Protein AF-A0A1E1F4I5-F1 (afdb_monomer)

Organism: NCBI:txid120107

pLDDT: mean 70.32, std 20.12, range [31.56, 96.81]

Mean predicted aligned error: 23.23 Å

Foldseek 3Di:
DDPDPQVPDDPQWDWDDDPPPDDIDIDHDDDDDDDDPDDPDDDDPDDDDDDPVVVVVVVVVVVVVVVVVCVVVVPDDPPPPPDPPPDDDPDPPPPDDDDDDPDDDDDPDDPDPPDDDDDDDDDDDDDDDDDDDPDDDDDDPDDPDDDDPDDDDDDDDDD

Solvent-accessible surface area (backbone atoms only — not comparable to full-atom values): 11884 Å² total; per-residue (Å²): 132,86,83,54,77,77,82,74,55,57,87,60,42,52,74,48,72,47,84,84,97,49,71,70,44,79,50,77,59,75,90,77,91,71,84,81,88,66,78,93,72,79,87,80,84,71,77,86,83,81,57,74,68,53,55,58,53,53,51,51,54,49,52,56,49,49,53,51,52,50,54,58,64,67,51,68,73,71,79,76,76,85,68,82,77,75,84,84,73,82,67,91,79,57,95,79,73,82,77,79,76,83,76,84,71,77,79,80,82,73,83,71,93,78,75,80,85,80,86,87,86,87,84,90,81,84,89,76,94,75,80,89,76,77,85,74,85,80,82,71,93,77,76,80,80,80,81,79,84,78,76,83,85,77,92,81,83,87,134

Secondary structure (DSSP, 8-state):
----TTTTPPTTEEEEE-TTTS-EEEEE---------S-S-----SPPPPPTHHHHHHHHHHHHHHHHHHHHHHS--PPPP-PPP-S-PPPTT-TTPPPPP---PPPPPPPPTT---------------------PPPPPTT---------PPPP----

Structure (mmCIF, N/CA/C/O backbone):
data_AF-A0A1E1F4I5-F1
#
_entry.id   AF-A0A1E1F4I5-F1
#
loop_
_atom_site.group_PDB
_atom_site.id
_atom_site.type_symbol
_atom_site.label_atom_id
_atom_site.label_alt_id
_atom_site.label_comp_id
_atom_site.label_asym_id
_atom_site.label_entity_id
_atom_site.label_seq_id
_atom_site.pdbx_PDB_ins_code
_atom_site.Cartn_x
_atom_site.Cartn_y
_atom_site.Cartn_z
_atom_site.occupancy
_atom_site.B_iso_or_equiv
_atom_site.auth_seq_id
_atom_site.auth_comp_id
_atom_site.auth_asym_id
_atom_site.auth_atom_id
_atom_site.pdbx_PDB_model_num
ATOM 1 N N . MET A 1 1 ? 2.975 -14.689 39.153 1.00 50.00 1 MET A N 1
ATOM 2 C CA . MET A 1 1 ? 3.019 -14.499 37.690 1.00 50.00 1 MET A CA 1
ATOM 3 C C . MET A 1 1 ? 2.501 -13.091 37.454 1.00 50.00 1 MET A C 1
ATOM 5 O O . MET A 1 1 ? 1.454 -12.784 37.999 1.00 50.00 1 MET A O 1
ATOM 9 N N . MET A 1 2 ? 3.291 -12.192 36.858 1.00 56.41 2 MET A N 1
ATOM 10 C CA . MET A 1 2 ? 2.854 -10.807 36.623 1.00 56.41 2 MET A CA 1
ATOM 11 C C . MET A 1 2 ? 1.860 -10.819 35.463 1.00 56.41 2 MET A C 1
ATOM 13 O O . MET A 1 2 ? 2.259 -11.055 34.321 1.00 56.41 2 MET A O 1
ATOM 17 N N . ASP A 1 3 ? 0.584 -10.598 35.763 1.00 58.38 3 ASP A N 1
ATOM 18 C CA . ASP A 1 3 ? -0.456 -10.470 34.751 1.00 58.38 3 ASP A CA 1
ATOM 19 C C . ASP A 1 3 ? -0.236 -9.151 34.016 1.00 58.38 3 ASP A C 1
ATOM 21 O O . ASP A 1 3 ? -0.446 -8.056 34.536 1.00 58.38 3 ASP A O 1
ATOM 25 N N . THR A 1 4 ? 0.290 -9.253 32.804 1.00 53.12 4 THR A N 1
ATOM 26 C CA . THR A 1 4 ? 0.507 -8.090 31.957 1.00 53.12 4 THR A CA 1
ATOM 27 C C . THR A 1 4 ? -0.789 -7.826 31.211 1.00 53.12 4 THR A C 1
ATOM 29 O O . THR A 1 4 ? -1.117 -8.516 30.251 1.00 53.12 4 THR A O 1
ATOM 32 N N . GLU A 1 5 ? -1.521 -6.789 31.618 1.00 68.69 5 GLU A N 1
ATOM 33 C CA . GLU A 1 5 ? -2.732 -6.324 30.918 1.00 68.69 5 GLU A CA 1
ATOM 34 C C . GLU A 1 5 ? -2.481 -6.035 29.428 1.00 68.69 5 GLU A C 1
ATOM 36 O O . GLU A 1 5 ? -3.417 -5.992 28.640 1.00 68.69 5 GLU A O 1
ATOM 41 N N . VAL A 1 6 ? -1.213 -5.858 29.040 1.00 72.81 6 VAL A N 1
ATOM 42 C CA . VAL A 1 6 ? -0.768 -5.586 27.671 1.00 72.81 6 VAL A CA 1
ATOM 43 C C . VAL A 1 6 ? -0.669 -6.852 26.808 1.00 72.81 6 VAL A C 1
ATOM 45 O O . VAL A 1 6 ? -0.836 -6.765 25.596 1.00 72.81 6 VAL A O 1
ATOM 48 N N . THR A 1 7 ? -0.412 -8.031 27.383 1.00 78.81 7 THR A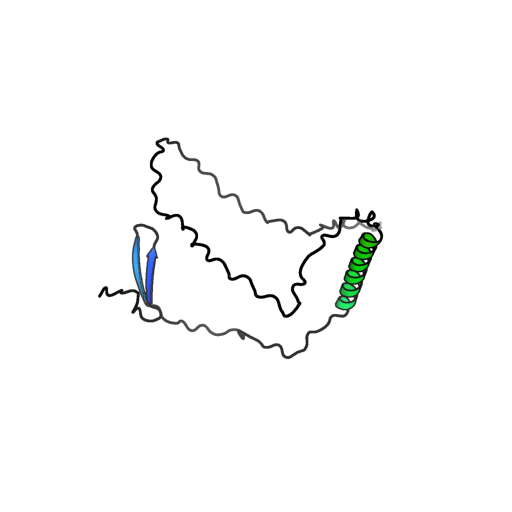 N 1
ATOM 49 C CA . THR A 1 7 ? -0.158 -9.248 26.581 1.00 78.81 7 THR A CA 1
ATOM 50 C C . THR A 1 7 ? -1.427 -9.942 26.101 1.00 78.81 7 THR A C 1
ATOM 52 O O . THR A 1 7 ? -1.381 -10.652 25.103 1.00 78.81 7 THR A O 1
ATOM 55 N N . ASN A 1 8 ? -2.562 -9.690 26.758 1.00 84.50 8 ASN A N 1
ATOM 56 C CA . ASN A 1 8 ? -3.854 -10.307 26.444 1.00 84.50 8 ASN A CA 1
ATOM 57 C C . ASN A 1 8 ? -4.900 -9.281 25.966 1.00 84.50 8 ASN A C 1
ATOM 59 O O . ASN A 1 8 ? -6.099 -9.453 26.199 1.00 84.50 8 ASN A O 1
ATOM 63 N N . LEU A 1 9 ? -4.466 -8.189 25.328 1.00 89.19 9 LEU A N 1
ATOM 64 C CA . LEU A 1 9 ? -5.384 -7.203 24.754 1.00 89.19 9 LEU A CA 1
ATOM 65 C C . LEU A 1 9 ? -6.123 -7.798 23.543 1.00 89.19 9 LEU A C 1
ATOM 67 O O . LEU A 1 9 ? -5.483 -8.365 22.656 1.00 89.19 9 LEU A O 1
ATOM 71 N N . PRO A 1 10 ? -7.458 -7.652 23.462 1.00 91.62 10 PRO A N 1
ATOM 72 C CA . PRO A 1 10 ? -8.191 -8.019 22.259 1.00 91.62 10 PRO A CA 1
ATOM 73 C C . PRO A 1 10 ? -7.789 -7.131 21.072 1.00 91.62 10 PRO A C 1
ATOM 75 O O . PRO A 1 10 ? -7.316 -6.002 21.243 1.00 91.62 10 PRO A O 1
ATOM 78 N N . ASN A 1 11 ? -8.022 -7.630 19.856 1.00 91.50 11 ASN A N 1
ATOM 79 C CA . ASN A 1 11 ? -7.801 -6.867 18.626 1.00 91.50 11 ASN A CA 1
ATOM 80 C C . ASN A 1 11 ? -8.540 -5.521 18.668 1.00 91.50 11 ASN A C 1
ATOM 82 O O . ASN A 1 11 ? -9.625 -5.422 19.238 1.00 91.50 11 ASN A O 1
ATOM 86 N N . PHE A 1 12 ? -7.944 -4.503 18.042 1.00 92.75 12 PHE A N 1
ATOM 87 C CA . PHE A 1 12 ? -8.437 -3.119 18.040 1.00 92.75 12 PHE A CA 1
ATOM 88 C C . PHE A 1 12 ? -8.542 -2.469 19.428 1.00 92.75 12 PHE A C 1
ATOM 90 O O . PHE A 1 12 ? -9.235 -1.471 19.591 1.00 92.75 12 PHE A O 1
ATOM 97 N N . SER A 1 13 ? -7.833 -2.979 20.435 1.00 93.88 13 SER A N 1
ATOM 98 C CA . SER A 1 13 ? -7.740 -2.323 21.738 1.00 93.88 13 SER A CA 1
ATOM 99 C C . SER A 1 13 ? -6.295 -2.036 22.121 1.00 93.88 13 SER A C 1
ATOM 101 O O . SER A 1 13 ? -5.364 -2.703 21.669 1.00 93.88 13 SER A O 1
ATOM 103 N N . GLY A 1 14 ? -6.099 -1.016 22.946 1.00 93.94 14 GLY A N 1
ATOM 104 C CA . GLY A 1 14 ? -4.766 -0.616 23.369 1.00 93.94 14 GLY A CA 1
ATOM 105 C C . GLY A 1 14 ? -4.790 0.511 24.382 1.00 93.94 14 GLY A C 1
ATOM 106 O O . GLY A 1 14 ? -5.847 0.908 24.870 1.00 93.94 14 GLY A O 1
ATOM 107 N N . PHE A 1 15 ? -3.608 1.032 24.692 1.00 94.12 15 PHE A N 1
ATOM 108 C CA . PHE A 1 15 ? -3.430 2.155 25.600 1.00 94.12 15 PHE A CA 1
ATOM 109 C C . PHE A 1 15 ? -2.772 3.323 24.867 1.00 94.12 15 PHE A C 1
ATOM 111 O O . PHE A 1 15 ? -1.743 3.157 24.215 1.00 94.12 15 PHE A O 1
ATOM 118 N N . LEU A 1 16 ? -3.352 4.512 24.993 1.00 94.44 16 LEU A N 1
ATOM 119 C CA . LEU A 1 16 ? -2.844 5.751 24.426 1.00 94.44 16 LEU A CA 1
ATOM 120 C C . LEU A 1 16 ? -2.264 6.616 25.542 1.00 94.44 16 LEU A C 1
ATOM 122 O O . LEU A 1 16 ? -2.958 6.973 26.493 1.00 94.44 16 LEU A O 1
ATOM 126 N N . ARG A 1 17 ? -0.982 6.957 25.422 1.00 93.31 17 ARG A N 1
ATOM 127 C CA . ARG A 1 17 ? -0.288 7.856 26.344 1.00 93.31 17 ARG A CA 1
ATOM 128 C C . ARG A 1 17 ? -0.174 9.234 25.718 1.00 93.31 17 ARG A C 1
ATOM 130 O O . ARG A 1 17 ? 0.441 9.388 24.666 1.00 93.31 17 ARG A O 1
ATOM 137 N N . PHE A 1 18 ? -0.663 10.244 26.420 1.00 93.12 18 PHE A N 1
ATOM 138 C CA . PHE A 1 18 ? -0.415 11.627 26.045 1.00 93.12 18 PHE A CA 1
ATOM 139 C C . PHE A 1 18 ? 0.838 12.123 26.788 1.00 93.12 18 PHE A C 1
ATOM 141 O O . PHE A 1 18 ? 0.847 12.244 28.002 1.00 93.12 18 PHE A O 1
ATOM 148 N N . GLY A 1 19 ? 1.944 12.370 26.085 1.00 92.38 19 GLY A N 1
ATOM 149 C CA . GLY A 1 19 ? 3.141 13.012 26.655 1.00 92.38 19 GLY A CA 1
ATOM 150 C C . GLY A 1 19 ? 3.665 12.472 28.007 1.00 92.38 19 GLY A C 1
ATOM 151 O O . GLY A 1 19 ? 3.549 11.290 28.355 1.00 92.38 19 GLY A O 1
ATOM 152 N N . ARG A 1 20 ? 4.316 13.359 28.772 1.00 92.62 20 ARG A N 1
ATOM 153 C CA . ARG A 1 20 ? 4.730 13.125 30.167 1.00 92.62 20 ARG A CA 1
ATOM 154 C C . ARG A 1 20 ? 3.715 13.803 31.094 1.00 92.62 20 ARG A C 1
ATOM 156 O O . ARG A 1 20 ? 3.342 14.940 30.841 1.00 92.62 20 ARG A O 1
ATOM 163 N N . ASN A 1 21 ? 3.306 13.110 32.157 1.00 91.25 21 ASN A N 1
ATOM 164 C CA . ASN A 1 21 ? 2.359 13.587 33.179 1.00 91.25 21 ASN A CA 1
ATOM 165 C C . ASN A 1 21 ? 0.908 13.825 32.715 1.00 91.25 21 ASN A C 1
ATOM 167 O O . ASN A 1 21 ? 0.177 14.548 33.385 1.00 91.25 21 ASN A O 1
ATOM 171 N N . LEU A 1 22 ? 0.464 13.206 31.619 1.00 95.25 22 LEU A N 1
ATOM 172 C CA . LEU A 1 22 ? -0.963 13.132 31.281 1.00 95.25 22 LEU A CA 1
ATOM 173 C C . LEU A 1 22 ? -1.446 11.682 31.431 1.00 95.25 22 LEU A C 1
ATOM 175 O O . LEU A 1 22 ? -0.626 10.755 31.398 1.00 95.25 22 LEU A O 1
ATOM 179 N N . PRO A 1 23 ? -2.758 11.466 31.621 1.00 94.00 23 PRO A N 1
ATOM 180 C CA . PRO A 1 23 ? -3.302 10.129 31.791 1.00 94.00 23 PRO A CA 1
ATOM 181 C C . PRO A 1 23 ? -3.056 9.239 30.572 1.00 94.00 23 PRO A C 1
ATOM 183 O O . PRO A 1 23 ? -2.940 9.694 29.431 1.00 94.00 23 PRO A O 1
ATOM 186 N N . VAL A 1 24 ? -3.020 7.940 30.845 1.00 93.69 24 VAL A N 1
ATOM 187 C CA . VAL A 1 24 ? -3.039 6.894 29.829 1.00 93.69 24 VAL A CA 1
ATOM 188 C C . VAL A 1 24 ? -4.480 6.415 29.687 1.00 93.69 24 VAL A C 1
ATOM 190 O O . VAL A 1 24 ? -5.109 6.063 30.683 1.00 93.69 24 VAL A O 1
ATOM 193 N N . LEU A 1 25 ? -5.011 6.414 28.466 1.00 94.19 25 LEU A N 1
ATOM 194 C CA . LEU A 1 25 ? -6.376 5.969 28.181 1.00 94.19 25 LEU A CA 1
ATOM 195 C C . LEU A 1 25 ? -6.360 4.598 27.521 1.00 94.19 25 LEU A C 1
ATOM 197 O O . LEU A 1 25 ? -5.626 4.392 26.560 1.00 94.19 25 LEU A O 1
ATOM 201 N N . ARG A 1 26 ? -7.209 3.681 27.983 1.00 93.50 26 ARG A N 1
ATOM 202 C CA . ARG A 1 26 ? -7.498 2.450 27.244 1.00 93.50 26 ARG A CA 1
ATOM 203 C C . ARG A 1 26 ? -8.549 2.745 26.180 1.00 93.50 26 ARG A C 1
ATOM 205 O O . ARG A 1 26 ? -9.601 3.287 26.508 1.00 93.50 26 ARG A O 1
ATOM 212 N N . PHE A 1 27 ? -8.285 2.374 24.934 1.00 94.00 27 PHE A N 1
ATOM 213 C CA . PHE A 1 27 ? -9.251 2.486 23.847 1.00 94.00 27 PHE A CA 1
ATOM 214 C C . PHE A 1 27 ? -9.683 1.106 23.351 1.00 94.00 27 PHE A C 1
ATOM 216 O O . PHE A 1 27 ? -8.956 0.119 23.483 1.00 94.00 27 PHE A O 1
ATOM 223 N N . SER A 1 28 ? -10.883 1.068 22.780 1.00 94.88 28 SER A N 1
ATOM 224 C CA . SER A 1 28 ? -11.424 -0.040 22.003 1.00 94.88 28 SER A CA 1
ATOM 225 C C . SER A 1 28 ? -11.993 0.566 20.730 1.00 94.88 28 SER A C 1
ATOM 227 O O . SER A 1 28 ? -12.836 1.456 20.809 1.00 94.88 28 SER A O 1
ATOM 229 N N . ASP A 1 29 ? -11.508 0.109 19.589 1.00 95.31 29 ASP A N 1
ATOM 230 C CA . ASP A 1 29 ? -11.901 0.575 18.266 1.00 95.31 29 ASP A CA 1
ATOM 231 C C . ASP A 1 29 ? -12.599 -0.551 17.493 1.00 95.31 29 ASP A C 1
ATOM 233 O O . ASP A 1 29 ? -12.596 -1.718 17.896 1.00 95.31 29 ASP A O 1
ATOM 237 N N . THR A 1 30 ? -13.220 -0.194 16.379 1.00 94.12 30 THR A N 1
ATOM 238 C CA . THR A 1 30 ? -13.883 -1.115 15.462 1.00 94.12 30 THR A CA 1
ATOM 239 C C . THR A 1 30 ? -13.399 -0.868 14.046 1.00 94.12 30 THR A C 1
ATOM 241 O O . THR A 1 30 ? -13.100 0.260 13.659 1.00 94.12 30 THR A O 1
ATOM 244 N N . PHE A 1 31 ? -13.356 -1.921 13.236 1.00 93.06 31 PHE A N 1
ATOM 245 C CA . PHE A 1 31 ? -13.003 -1.775 11.833 1.00 93.06 31 PHE A CA 1
ATOM 246 C C . PHE A 1 31 ? -14.068 -0.963 11.083 1.00 93.06 31 PHE A C 1
ATOM 248 O O . PHE A 1 31 ? -15.240 -1.335 11.062 1.00 93.06 31 PHE A O 1
ATOM 255 N N . ASN A 1 32 ? -13.645 0.130 10.449 1.00 91.69 32 ASN A N 1
ATOM 256 C CA . ASN A 1 32 ? -14.504 0.953 9.606 1.00 91.69 32 ASN A CA 1
ATOM 257 C C . ASN A 1 32 ? -14.325 0.552 8.140 1.00 91.69 32 ASN A C 1
ATOM 259 O O . ASN A 1 32 ? -13.279 0.805 7.538 1.00 91.69 32 ASN A O 1
ATOM 263 N N . GLU A 1 33 ? -15.356 -0.053 7.556 1.00 93.69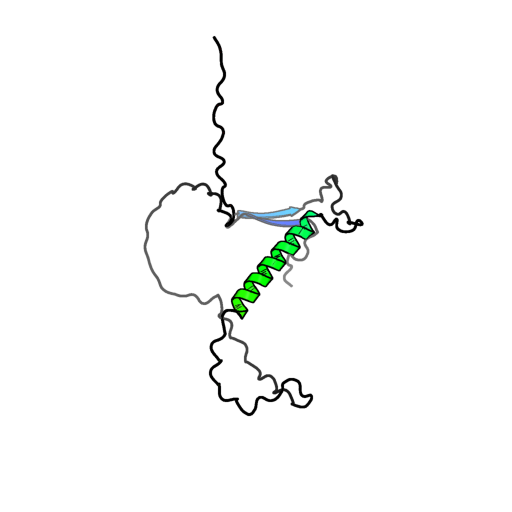 33 GLU A N 1
ATOM 264 C CA . GLU A 1 33 ? -15.366 -0.415 6.141 1.00 93.69 33 GLU A CA 1
ATOM 265 C C . GLU A 1 33 ? -15.491 0.833 5.262 1.00 93.69 33 GLU A C 1
ATOM 267 O O . GLU A 1 33 ? -16.518 1.513 5.236 1.00 93.69 33 GLU A O 1
ATOM 272 N N . ILE A 1 34 ? -14.432 1.129 4.509 1.00 94.38 34 ILE A N 1
ATOM 273 C CA . ILE A 1 34 ? -14.425 2.195 3.507 1.00 94.38 34 ILE A CA 1
ATOM 274 C C . ILE A 1 34 ? -14.516 1.553 2.125 1.00 94.38 34 ILE A C 1
ATOM 276 O O . ILE A 1 34 ? -13.824 0.578 1.826 1.00 94.38 34 ILE A O 1
ATOM 280 N N . ARG A 1 35 ? -15.361 2.116 1.255 1.00 94.94 35 ARG A N 1
ATOM 281 C CA . ARG A 1 35 ? -15.549 1.611 -0.108 1.00 94.94 35 ARG A CA 1
ATOM 282 C C . ARG A 1 35 ? -14.236 1.649 -0.893 1.00 94.94 35 ARG A C 1
ATOM 284 O O . ARG A 1 35 ? -13.632 2.707 -1.058 1.00 94.94 35 ARG A O 1
ATOM 291 N N . THR A 1 36 ? -13.856 0.512 -1.471 1.00 94.31 36 THR A N 1
ATOM 292 C CA . THR A 1 36 ? -12.748 0.426 -2.427 1.00 94.31 36 THR A CA 1
ATOM 293 C C . THR A 1 36 ? -13.092 1.206 -3.700 1.00 94.31 36 THR A C 1
ATOM 295 O O . THR A 1 36 ? -14.029 0.854 -4.417 1.00 94.31 36 THR A O 1
ATOM 298 N N . LEU A 1 37 ? -12.357 2.289 -3.972 1.00 95.88 37 LEU A N 1
ATOM 299 C CA . LEU A 1 37 ? -12.593 3.159 -5.135 1.00 95.88 37 LEU A CA 1
ATOM 300 C C . LEU A 1 37 ? -11.918 2.645 -6.414 1.00 95.88 37 LEU A C 1
ATOM 302 O O . LEU A 1 37 ? -12.417 2.869 -7.513 1.00 95.88 37 LEU A O 1
ATOM 306 N N . CYS A 1 38 ? -10.788 1.957 -6.277 1.00 94.56 38 CYS A N 1
ATOM 307 C CA . CYS A 1 38 ? -10.020 1.379 -7.373 1.00 94.56 38 CYS A CA 1
ATOM 308 C C . CYS A 1 38 ? -9.299 0.111 -6.899 1.00 94.56 38 CYS A C 1
ATOM 310 O O . CYS A 1 38 ? -9.159 -0.122 -5.697 1.00 94.56 38 CYS A O 1
ATOM 312 N N . ALA A 1 39 ? -8.845 -0.722 -7.837 1.00 94.19 39 ALA A N 1
ATOM 313 C CA . ALA A 1 39 ? -8.068 -1.907 -7.497 1.00 94.19 39 ALA A CA 1
ATOM 314 C C . ALA A 1 39 ? -6.759 -1.505 -6.796 1.00 94.19 39 ALA A C 1
ATOM 316 O O . ALA A 1 39 ? -5.995 -0.698 -7.323 1.00 94.19 39 ALA A O 1
ATOM 317 N N . ALA A 1 40 ? -6.493 -2.096 -5.628 1.00 94.56 40 ALA A N 1
ATOM 318 C CA . ALA A 1 40 ? -5.247 -1.873 -4.889 1.00 94.56 40 ALA A CA 1
ATOM 319 C C . ALA A 1 40 ? -4.017 -2.382 -5.659 1.00 94.56 40 ALA A C 1
ATOM 321 O O . ALA A 1 40 ? -2.913 -1.866 -5.500 1.00 94.56 40 ALA A O 1
ATOM 322 N N . PHE A 1 41 ? -4.219 -3.389 -6.507 1.00 95.75 41 PHE A N 1
ATOM 323 C CA . PHE A 1 41 ? -3.190 -3.978 -7.341 1.00 95.75 41 PHE A CA 1
ATOM 324 C C . PHE A 1 41 ? -3.779 -4.371 -8.695 1.00 95.75 41 PHE A C 1
ATOM 326 O O . PHE A 1 41 ? -4.875 -4.928 -8.766 1.00 95.75 41 PHE A O 1
ATOM 333 N N . ILE A 1 42 ? -3.039 -4.079 -9.764 1.00 96.19 42 ILE A N 1
ATOM 334 C CA . ILE A 1 42 ? -3.355 -4.502 -11.128 1.00 96.19 42 ILE A CA 1
ATOM 335 C C . ILE A 1 42 ? -2.103 -5.172 -11.683 1.00 96.19 42 ILE A C 1
ATOM 337 O O . ILE A 1 42 ? -1.073 -4.518 -11.872 1.00 96.19 42 ILE A O 1
ATOM 341 N N . GLU A 1 43 ? -2.191 -6.476 -11.933 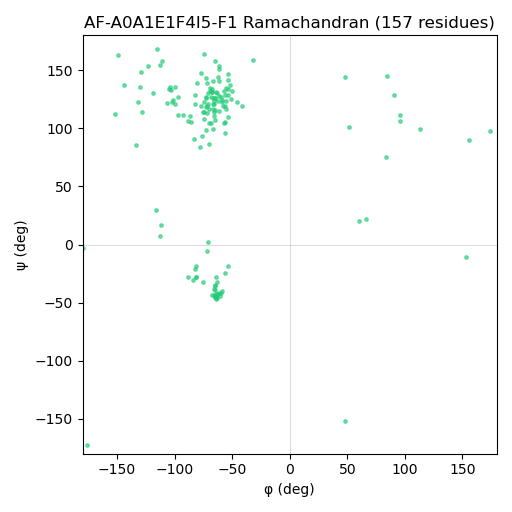1.00 95.62 43 GLU A N 1
ATOM 342 C CA . GLU A 1 43 ? -1.110 -7.218 -12.572 1.00 95.62 43 GLU A CA 1
ATOM 343 C C . GLU A 1 43 ? -0.945 -6.757 -14.023 1.00 95.62 43 GLU A C 1
ATOM 345 O O . GLU A 1 43 ? -1.909 -6.655 -14.784 1.00 95.62 43 GLU A O 1
ATOM 350 N N . ARG A 1 44 ? 0.296 -6.465 -14.417 1.00 95.62 44 ARG A N 1
ATOM 351 C CA . ARG A 1 44 ? 0.615 -6.099 -15.797 1.00 95.62 44 ARG A CA 1
ATOM 352 C C . ARG A 1 44 ? 0.866 -7.363 -16.606 1.00 95.62 44 ARG A C 1
ATOM 354 O O . ARG A 1 44 ? 1.896 -8.003 -16.428 1.00 95.62 44 ARG A O 1
ATOM 361 N N . THR A 1 45 ? -0.043 -7.671 -17.522 1.00 95.56 45 THR A N 1
ATOM 362 C CA . THR A 1 45 ? 0.089 -8.792 -18.465 1.00 95.56 45 THR A CA 1
ATOM 363 C C . THR A 1 45 ? 0.824 -8.398 -19.745 1.00 95.56 45 THR A C 1
ATOM 365 O O . THR A 1 45 ? 1.480 -9.231 -20.369 1.00 95.56 45 THR A O 1
ATOM 368 N N . ASP A 1 46 ? 0.750 -7.123 -20.131 1.00 94.75 46 ASP A N 1
ATOM 369 C CA . ASP A 1 46 ? 1.391 -6.641 -21.347 1.00 94.75 46 ASP A CA 1
ATOM 370 C C . ASP A 1 46 ? 2.918 -6.587 -21.212 1.00 94.75 46 ASP A C 1
ATOM 372 O O . ASP A 1 46 ? 3.449 -6.104 -20.198 1.00 94.75 46 ASP A O 1
ATOM 376 N N . PRO A 1 47 ? 3.656 -6.982 -22.266 1.00 93.06 47 PRO A N 1
ATOM 377 C CA . PRO A 1 47 ? 5.098 -6.841 -22.276 1.00 93.06 47 PRO A CA 1
ATOM 378 C C . PRO A 1 47 ? 5.502 -5.359 -22.158 1.00 93.06 47 PRO A C 1
ATOM 380 O O . PRO A 1 47 ? 4.796 -4.462 -22.634 1.00 93.06 47 PRO A O 1
ATOM 383 N N . PRO A 1 48 ? 6.676 -5.057 -21.574 1.00 90.88 48 PRO A N 1
ATOM 384 C CA . PRO A 1 48 ? 7.167 -3.689 -21.491 1.00 90.88 48 PRO A CA 1
ATOM 385 C C . PRO A 1 48 ? 7.259 -3.026 -22.873 1.00 90.88 48 PRO A C 1
ATOM 387 O O . PRO A 1 48 ? 8.036 -3.447 -23.733 1.00 90.88 48 PRO A O 1
ATOM 390 N N . LYS A 1 49 ? 6.511 -1.935 -23.076 1.00 90.81 49 LYS A N 1
ATOM 391 C CA . LYS A 1 49 ? 6.563 -1.156 -24.317 1.00 90.81 49 LYS A CA 1
ATOM 392 C C . LYS A 1 49 ? 7.928 -0.479 -24.460 1.00 90.81 49 LYS A C 1
ATOM 394 O O . LYS A 1 49 ? 8.301 0.374 -23.655 1.00 90.81 49 LYS A O 1
ATOM 399 N N . ARG A 1 50 ? 8.679 -0.842 -25.501 1.00 88.94 50 ARG A N 1
ATOM 400 C CA . ARG A 1 50 ? 9.938 -0.175 -25.861 1.00 88.94 50 ARG A CA 1
ATOM 401 C C . ARG A 1 50 ? 9.626 1.077 -26.676 1.00 88.94 50 ARG A C 1
ATOM 403 O O . ARG A 1 50 ? 9.019 0.986 -27.739 1.00 88.94 50 ARG A O 1
ATOM 410 N N . LEU A 1 51 ? 10.046 2.239 -26.185 1.00 91.81 51 LEU A N 1
ATOM 411 C CA . LEU A 1 51 ? 9.944 3.487 -26.940 1.00 91.81 51 LEU A CA 1
ATOM 412 C C . LEU A 1 51 ? 11.109 3.581 -27.941 1.00 91.81 51 LEU A C 1
ATOM 414 O O . LEU A 1 51 ? 12.236 3.249 -27.564 1.00 91.81 51 LEU A O 1
ATOM 418 N N . PRO A 1 52 ? 10.881 4.043 -29.187 1.00 89.06 52 PRO A N 1
ATOM 419 C CA . PRO A 1 52 ? 11.935 4.147 -30.200 1.00 89.06 52 PRO A CA 1
ATOM 420 C C . PRO A 1 52 ? 13.081 5.060 -29.748 1.00 89.06 52 PRO A C 1
ATOM 422 O O . PRO A 1 52 ? 14.238 4.667 -29.869 1.00 89.06 52 PRO A O 1
ATOM 425 N N . ALA A 1 53 ? 12.759 6.175 -29.081 1.00 92.12 53 ALA A N 1
ATOM 426 C CA . ALA A 1 53 ? 13.734 7.087 -28.476 1.00 92.12 53 ALA A CA 1
ATOM 427 C C . ALA A 1 53 ? 14.679 6.402 -27.467 1.00 92.12 53 ALA A C 1
ATOM 429 O O . ALA A 1 53 ? 15.795 6.857 -27.238 1.00 92.12 53 ALA A O 1
ATOM 430 N N . GLY A 1 54 ? 14.264 5.276 -26.874 1.00 90.06 54 GLY A N 1
ATOM 431 C CA . GLY A 1 54 ? 15.114 4.504 -25.972 1.00 90.06 54 GLY A CA 1
ATOM 432 C C . GLY A 1 54 ? 16.350 3.936 -26.669 1.00 90.06 54 GLY A C 1
ATOM 433 O O . GLY A 1 54 ? 17.403 3.845 -26.044 1.00 90.06 54 GLY A O 1
ATOM 434 N N . LYS A 1 55 ? 16.260 3.597 -27.963 1.00 89.69 55 LYS A N 1
ATOM 435 C CA . LYS A 1 55 ? 17.420 3.120 -28.727 1.00 89.69 55 LYS A CA 1
ATOM 436 C C . LYS A 1 55 ? 18.474 4.216 -28.846 1.00 89.69 55 LYS A C 1
ATOM 438 O O . LYS A 1 55 ? 19.634 3.943 -28.562 1.00 89.69 55 LYS A O 1
ATOM 443 N N . ASP A 1 56 ? 18.052 5.435 -29.169 1.00 93.56 56 ASP A N 1
ATOM 444 C CA . ASP A 1 56 ? 18.942 6.586 -29.355 1.00 93.56 56 ASP A CA 1
ATOM 445 C C . ASP A 1 56 ? 19.626 6.997 -28.046 1.00 93.56 56 ASP A C 1
ATOM 447 O O . ASP A 1 56 ? 20.816 7.305 -28.008 1.00 93.56 56 ASP A O 1
ATOM 451 N N . ILE A 1 57 ? 18.893 6.929 -26.933 1.00 93.38 57 ILE A N 1
ATOM 452 C CA . ILE A 1 57 ? 19.461 7.176 -25.604 1.00 93.38 57 ILE A CA 1
ATOM 453 C C . ILE A 1 57 ? 20.519 6.114 -25.277 1.00 93.38 57 ILE A C 1
ATOM 455 O O . ILE A 1 57 ? 21.622 6.445 -24.842 1.00 93.38 57 ILE A O 1
ATOM 459 N N . ILE A 1 58 ? 20.215 4.834 -25.512 1.00 93.62 58 ILE A N 1
ATOM 460 C CA . ILE A 1 58 ? 21.141 3.732 -25.221 1.00 93.62 58 ILE A CA 1
ATOM 461 C C . ILE A 1 58 ? 22.402 3.826 -26.088 1.00 93.62 58 ILE A C 1
ATOM 463 O O . ILE A 1 58 ? 23.503 3.612 -25.577 1.00 93.62 58 ILE A O 1
ATOM 467 N N . THR A 1 59 ? 22.270 4.135 -27.381 1.00 95.06 59 THR A N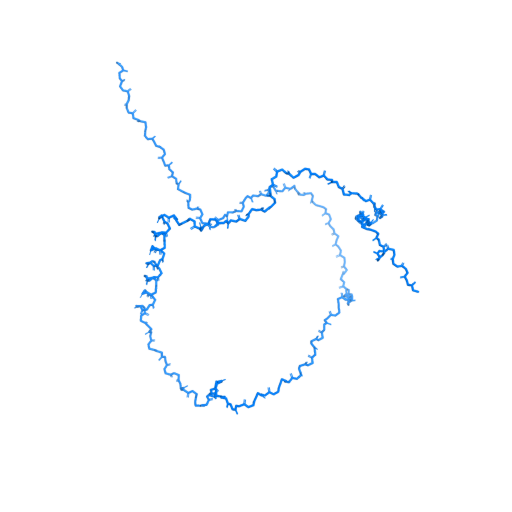 1
ATOM 468 C CA . THR A 1 59 ? 23.423 4.272 -28.282 1.00 95.06 59 THR A CA 1
ATOM 469 C C . THR A 1 59 ? 24.309 5.434 -27.859 1.00 95.06 59 THR A C 1
ATOM 471 O O . THR A 1 59 ? 25.520 5.250 -27.744 1.00 95.06 59 THR A O 1
ATOM 474 N N . HIS A 1 60 ? 23.723 6.588 -27.535 1.00 95.19 60 HIS A N 1
ATOM 475 C CA . HIS A 1 60 ? 24.482 7.752 -27.092 1.00 95.19 60 HIS A CA 1
ATOM 476 C C . HIS A 1 60 ? 25.221 7.480 -25.773 1.00 95.19 60 HIS A C 1
ATOM 478 O O . HIS A 1 60 ? 26.423 7.729 -25.671 1.00 95.19 60 HIS A O 1
ATOM 484 N N . VAL A 1 61 ? 24.554 6.882 -24.781 1.00 96.56 61 VAL A N 1
ATOM 485 C CA . VAL A 1 61 ? 25.188 6.536 -23.497 1.00 96.56 61 VAL A CA 1
ATOM 486 C C . VAL A 1 61 ? 26.344 5.552 -23.692 1.00 96.56 61 VAL A C 1
ATOM 488 O O . VAL A 1 61 ? 27.405 5.726 -23.088 1.00 96.56 61 VAL A O 1
ATOM 491 N N . ARG A 1 62 ? 26.181 4.543 -24.559 1.00 96.81 62 ARG A N 1
ATOM 492 C CA . ARG A 1 62 ? 27.260 3.595 -24.876 1.00 96.81 62 ARG A CA 1
ATOM 493 C C . ARG A 1 62 ? 28.432 4.270 -25.578 1.00 96.81 62 ARG A C 1
ATOM 495 O O . ARG A 1 62 ? 29.568 4.034 -25.177 1.00 96.81 62 ARG A O 1
ATOM 502 N N . ALA A 1 63 ? 28.174 5.124 -26.566 1.00 96.19 63 ALA A N 1
ATOM 503 C CA . ALA A 1 63 ? 29.220 5.863 -27.270 1.00 96.19 63 ALA A CA 1
ATOM 504 C C . ALA A 1 63 ? 30.016 6.761 -26.306 1.00 96.19 63 ALA A C 1
ATOM 506 O O . ALA A 1 63 ? 31.245 6.738 -26.298 1.00 96.19 63 ALA A O 1
ATOM 507 N N . ALA A 1 64 ? 29.327 7.475 -25.412 1.00 94.56 64 ALA A N 1
ATOM 508 C CA . ALA A 1 64 ? 29.968 8.301 -24.391 1.00 94.56 64 ALA A CA 1
ATOM 509 C C . ALA A 1 64 ? 30.772 7.473 -23.369 1.00 94.56 64 ALA A C 1
ATOM 511 O O . ALA A 1 64 ? 31.808 7.919 -22.872 1.00 94.56 64 ALA A O 1
ATOM 512 N N . ALA A 1 65 ? 30.317 6.266 -23.021 1.00 94.00 65 ALA A N 1
ATOM 513 C CA . ALA A 1 65 ? 31.077 5.353 -22.167 1.00 94.00 65 ALA A CA 1
ATOM 514 C C . ALA A 1 65 ? 32.350 4.848 -22.864 1.00 94.00 65 ALA A C 1
ATOM 516 O O . ALA A 1 65 ? 33.421 4.867 -22.261 1.00 94.00 65 ALA A O 1
ATOM 517 N N . GLN A 1 66 ? 32.254 4.474 -24.141 1.00 95.12 66 GLN A N 1
ATOM 518 C CA . GLN A 1 66 ? 33.402 4.039 -24.938 1.00 95.12 66 GLN A CA 1
ATOM 519 C C . GLN A 1 66 ? 34.432 5.155 -25.117 1.00 95.12 66 GLN A C 1
ATOM 521 O O . GLN A 1 66 ? 35.619 4.909 -24.935 1.00 95.12 66 GLN A O 1
ATOM 526 N N . ALA A 1 67 ? 33.996 6.387 -25.389 1.00 93.81 67 ALA A N 1
ATOM 527 C CA . ALA A 1 67 ? 34.895 7.534 -25.501 1.00 93.81 67 ALA A CA 1
ATOM 528 C C . ALA A 1 67 ? 35.680 7.782 -24.201 1.00 93.81 67 ALA A C 1
ATOM 530 O O . ALA A 1 67 ? 36.884 8.025 -24.238 1.00 93.81 67 ALA A O 1
ATOM 531 N N . ARG A 1 68 ? 35.022 7.659 -23.040 1.00 90.75 68 ARG A N 1
ATOM 532 C CA . ARG A 1 68 ? 35.688 7.770 -21.732 1.00 90.75 68 ARG A CA 1
ATOM 533 C C . ARG A 1 68 ? 36.676 6.633 -21.486 1.00 90.75 68 ARG A C 1
ATOM 535 O O . ARG A 1 68 ? 37.784 6.900 -21.034 1.00 90.75 68 ARG A O 1
ATOM 542 N N . ALA A 1 69 ? 36.304 5.396 -21.810 1.00 91.25 69 ALA A N 1
ATOM 543 C CA . ALA A 1 69 ? 37.198 4.248 -21.681 1.00 91.25 69 ALA A CA 1
ATOM 544 C C . ALA A 1 69 ? 38.432 4.388 -22.588 1.00 91.25 69 ALA A C 1
ATOM 546 O O . ALA A 1 69 ? 39.549 4.173 -22.134 1.00 91.25 69 ALA A O 1
ATOM 547 N N . ALA A 1 70 ? 38.241 4.835 -23.833 1.00 87.25 70 ALA A N 1
ATOM 548 C CA . ALA A 1 70 ? 39.325 5.088 -24.777 1.00 87.25 70 ALA A CA 1
ATOM 549 C C . ALA A 1 70 ? 40.250 6.225 -24.315 1.00 87.25 70 ALA A C 1
ATOM 551 O O . ALA A 1 70 ? 41.467 6.119 -24.443 1.00 87.25 70 ALA A O 1
ATOM 552 N N . ALA A 1 71 ? 39.697 7.293 -23.732 1.00 86.19 71 ALA A N 1
ATOM 553 C CA . ALA A 1 71 ? 40.493 8.369 -23.142 1.00 86.19 71 ALA A CA 1
ATOM 554 C C . ALA A 1 71 ? 41.316 7.883 -21.935 1.00 86.19 71 ALA A C 1
ATOM 556 O O . ALA A 1 71 ? 42.452 8.309 -21.753 1.00 86.19 71 ALA A O 1
ATOM 557 N N . GLN A 1 72 ? 40.771 6.958 -21.140 1.00 81.25 72 GLN A N 1
ATOM 558 C CA . GLN A 1 72 ? 41.474 6.351 -20.008 1.00 81.25 72 GLN A CA 1
ATOM 559 C C . GLN A 1 72 ? 42.529 5.324 -20.443 1.00 81.25 72 GLN A C 1
ATOM 561 O O . GLN A 1 72 ? 43.558 5.222 -19.790 1.00 81.25 72 GLN A O 1
ATOM 566 N N . SER A 1 73 ? 42.317 4.595 -21.546 1.00 72.69 73 SER A N 1
ATOM 567 C CA . SER A 1 73 ? 43.312 3.658 -22.091 1.00 72.69 73 SER A CA 1
ATOM 568 C C . SER A 1 73 ? 44.389 4.340 -22.942 1.00 72.69 73 SER A C 1
ATOM 570 O O . SER A 1 73 ? 45.495 3.825 -23.058 1.00 72.69 73 SER A O 1
ATOM 572 N N . GLY A 1 74 ? 44.061 5.476 -23.569 1.00 60.16 74 GLY A N 1
ATOM 573 C CA . GLY A 1 74 ? 44.981 6.301 -24.359 1.00 60.16 74 GLY A CA 1
ATOM 574 C C . GLY A 1 74 ? 45.845 7.239 -23.511 1.00 60.16 74 GLY A C 1
ATOM 575 O O . GLY A 1 74 ? 46.900 7.678 -23.967 1.00 60.16 74 GLY A O 1
ATOM 576 N N . ALA A 1 75 ? 45.449 7.501 -22.262 1.00 60.09 75 ALA A N 1
ATOM 577 C CA . ALA A 1 75 ? 46.362 7.968 -21.229 1.00 60.09 75 ALA A CA 1
ATOM 578 C C . ALA A 1 75 ? 47.284 6.798 -20.865 1.00 60.09 75 ALA A C 1
ATOM 580 O O . ALA A 1 75 ? 46.976 5.992 -19.990 1.00 60.09 75 ALA A O 1
ATOM 581 N N . ALA A 1 76 ? 48.375 6.668 -21.621 1.00 53.53 76 ALA A N 1
ATOM 582 C CA . ALA A 1 76 ? 49.411 5.675 -21.408 1.00 53.53 76 ALA A CA 1
ATOM 583 C C . ALA A 1 76 ? 49.721 5.544 -19.912 1.00 53.53 76 ALA A C 1
ATOM 585 O O . ALA A 1 76 ? 50.147 6.502 -19.264 1.00 53.53 76 ALA A O 1
ATOM 586 N N . ASN A 1 77 ? 49.505 4.337 -19.389 1.00 58.50 77 ASN A N 1
ATOM 587 C CA . ASN A 1 77 ? 50.125 3.892 -18.153 1.00 58.50 77 ASN A CA 1
ATOM 588 C C . ASN A 1 77 ? 51.612 4.282 -18.232 1.00 58.50 77 ASN A C 1
ATOM 590 O O . ASN A 1 77 ? 52.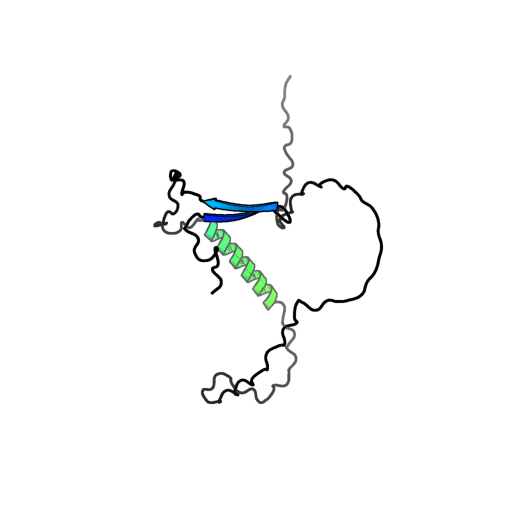281 3.828 -19.170 1.00 58.50 77 ASN A O 1
ATOM 594 N N . PRO A 1 78 ? 52.172 5.068 -17.294 1.00 64.38 78 PRO A N 1
ATOM 595 C CA . PRO A 1 78 ? 53.604 4.958 -17.075 1.00 64.38 78 PRO A CA 1
ATOM 596 C C . PRO A 1 78 ? 53.893 3.471 -16.805 1.00 64.38 78 PRO A C 1
ATOM 598 O O . PRO A 1 78 ? 53.049 2.799 -16.194 1.00 64.38 78 PRO A O 1
ATOM 601 N N . PRO A 1 79 ? 55.015 2.919 -17.303 1.00 60.97 79 PRO A N 1
ATOM 602 C CA . PRO A 1 79 ? 55.330 1.515 -17.080 1.00 60.97 79 PRO A CA 1
ATOM 603 C C . PRO A 1 79 ? 55.195 1.230 -15.581 1.00 60.97 79 PRO A C 1
ATOM 605 O O . PRO A 1 79 ? 55.669 2.039 -14.773 1.00 60.97 79 PRO A O 1
ATOM 608 N N . PRO A 1 80 ? 54.496 0.151 -15.181 1.00 61.78 80 PRO A N 1
ATOM 609 C CA . PRO A 1 80 ? 54.393 -0.161 -13.770 1.00 61.78 80 PRO A CA 1
ATOM 610 C C . PRO A 1 80 ? 55.822 -0.312 -13.239 1.00 61.78 80 PRO A C 1
ATOM 612 O O . PRO A 1 80 ? 56.625 -0.989 -13.886 1.00 61.78 80 PRO A O 1
ATOM 615 N N . PRO A 1 81 ? 56.178 0.313 -12.101 1.00 63.88 81 PRO A N 1
ATOM 616 C CA . PRO A 1 81 ? 57.444 -0.006 -11.469 1.00 63.88 81 PRO A CA 1
ATOM 617 C C . PRO A 1 81 ? 57.451 -1.513 -11.222 1.00 63.88 81 PRO A C 1
ATOM 619 O O . PRO A 1 81 ? 56.476 -2.054 -10.689 1.00 63.88 81 PRO A O 1
ATOM 622 N N . GLU A 1 82 ? 58.518 -2.184 -11.653 1.00 55.81 82 GLU A N 1
ATOM 623 C CA . GLU A 1 82 ? 58.756 -3.592 -11.362 1.00 55.81 82 GLU A CA 1
ATOM 624 C C . GLU A 1 82 ? 58.736 -3.768 -9.842 1.00 55.81 82 GLU A C 1
ATOM 626 O O . GLU A 1 82 ? 59.710 -3.505 -9.139 1.00 55.81 82 GLU A O 1
ATOM 631 N N . LYS A 1 83 ? 57.584 -4.163 -9.299 1.00 63.69 83 LYS A N 1
ATOM 632 C CA . LYS A 1 83 ? 57.524 -4.644 -7.927 1.00 63.69 83 LYS A CA 1
ATOM 633 C C . LYS A 1 83 ? 58.215 -6.005 -7.930 1.00 63.69 83 LYS A C 1
ATOM 635 O O . LYS A 1 83 ? 57.854 -6.839 -8.767 1.00 63.69 83 LYS A O 1
ATOM 640 N N . PRO A 1 84 ? 59.162 -6.269 -7.014 1.00 56.88 84 PRO A N 1
ATOM 641 C CA . PRO A 1 84 ? 59.678 -7.615 -6.850 1.00 56.88 84 PRO A CA 1
ATOM 642 C C . PRO A 1 84 ? 58.489 -8.537 -6.580 1.00 56.88 84 PRO A C 1
ATOM 644 O O . PRO A 1 84 ? 57.678 -8.285 -5.686 1.00 56.88 84 PRO A O 1
ATOM 647 N N . ARG A 1 85 ? 58.347 -9.569 -7.413 1.00 57.94 85 ARG A N 1
ATOM 648 C CA . ARG A 1 85 ? 57.344 -10.618 -7.241 1.00 57.94 85 ARG A CA 1
ATOM 649 C C . ARG A 1 85 ? 57.575 -11.246 -5.860 1.00 57.94 85 ARG A C 1
ATOM 651 O O . ARG A 1 85 ? 58.653 -11.805 -5.659 1.00 57.94 85 ARG A O 1
ATOM 658 N N . PRO A 1 86 ? 56.615 -11.199 -4.919 1.00 58.50 86 PRO A N 1
ATOM 659 C CA . PRO A 1 86 ? 56.711 -12.035 -3.737 1.00 58.50 86 PRO A CA 1
ATOM 660 C C . PRO A 1 86 ? 56.593 -13.489 -4.202 1.00 58.50 86 PRO A C 1
ATOM 662 O O . PRO A 1 86 ? 55.559 -13.924 -4.705 1.00 58.50 86 PRO A O 1
ATOM 665 N N . THR A 1 87 ? 57.691 -14.229 -4.114 1.00 59.94 87 THR A N 1
ATOM 666 C CA . THR A 1 87 ? 57.674 -15.689 -4.185 1.00 59.94 87 THR A CA 1
ATOM 667 C C . THR A 1 87 ? 56.916 -16.201 -2.966 1.00 59.94 87 THR A C 1
ATOM 669 O O . THR A 1 87 ? 57.277 -15.846 -1.847 1.00 59.94 87 THR A O 1
ATOM 672 N N . ASN A 1 88 ? 55.900 -17.031 -3.201 1.00 61.19 88 ASN A N 1
ATOM 673 C CA . ASN A 1 88 ? 54.946 -17.595 -2.236 1.00 61.19 88 ASN A CA 1
ATOM 674 C C . ASN A 1 88 ? 53.754 -16.700 -1.876 1.00 61.19 88 ASN A C 1
ATOM 676 O O . ASN A 1 88 ? 53.633 -16.210 -0.756 1.00 61.19 88 ASN A O 1
ATOM 680 N N . GLN A 1 89 ? 52.796 -16.598 -2.796 1.00 61.03 89 GLN A N 1
ATOM 681 C CA . GLN A 1 89 ? 51.394 -16.649 -2.382 1.00 61.03 89 GLN A CA 1
ATOM 682 C C . GLN A 1 89 ? 50.862 -18.049 -2.706 1.00 61.03 89 GLN A C 1
ATOM 684 O O . GLN A 1 89 ? 50.970 -18.452 -3.864 1.00 61.03 89 GLN A O 1
ATOM 689 N N . PRO A 1 90 ? 50.338 -18.803 -1.724 1.00 60.31 90 PRO A N 1
ATOM 690 C CA . PRO A 1 90 ? 49.619 -20.032 -2.019 1.00 60.31 90 PRO A CA 1
ATOM 691 C C . PRO A 1 90 ? 48.317 -19.686 -2.750 1.00 60.31 90 PRO A C 1
ATOM 693 O O . PRO A 1 90 ? 47.608 -18.751 -2.369 1.00 60.31 90 PRO A O 1
ATOM 696 N N . ASP A 1 91 ? 48.041 -20.422 -3.822 1.00 65.75 91 ASP A N 1
ATOM 697 C CA . ASP A 1 91 ? 46.828 -20.285 -4.619 1.00 65.75 91 ASP A CA 1
ATOM 698 C C . ASP A 1 91 ? 45.607 -20.690 -3.773 1.00 65.75 91 ASP A C 1
ATOM 700 O O . ASP A 1 91 ? 45.522 -21.801 -3.252 1.00 65.75 91 ASP A O 1
ATOM 704 N N . LEU A 1 92 ? 44.668 -19.757 -3.600 1.00 58.94 92 LEU A N 1
ATOM 705 C CA . LEU A 1 92 ? 43.461 -19.922 -2.782 1.00 58.94 92 LEU A CA 1
ATOM 706 C C . LEU A 1 92 ? 42.426 -20.873 -3.404 1.00 58.94 92 LEU A C 1
ATOM 708 O O . LEU A 1 92 ? 41.415 -21.161 -2.763 1.00 58.94 92 LEU A O 1
ATOM 712 N N . PHE A 1 93 ? 42.659 -21.349 -4.629 1.00 59.12 93 PHE A N 1
ATOM 713 C CA . PHE A 1 93 ? 41.766 -22.272 -5.330 1.00 59.12 93 PHE A CA 1
ATOM 714 C C . PHE A 1 93 ? 42.365 -23.667 -5.540 1.00 59.12 93 PHE A C 1
ATOM 716 O O . PHE A 1 93 ? 41.732 -24.500 -6.192 1.00 59.12 93 PHE A O 1
ATOM 723 N N . GLU A 1 94 ? 43.532 -23.967 -4.960 1.00 60.06 94 GLU A N 1
ATOM 724 C CA . GLU A 1 94 ? 44.018 -25.346 -4.911 1.00 60.06 94 GLU A CA 1
ATOM 725 C C . GLU A 1 94 ? 43.227 -26.161 -3.870 1.00 60.06 94 GLU A C 1
ATOM 727 O O . GLU A 1 94 ? 43.186 -25.806 -2.685 1.00 60.06 94 GLU A O 1
ATOM 732 N N . PRO A 1 95 ? 42.583 -27.274 -4.271 1.00 56.25 95 PRO A N 1
ATOM 733 C CA . PRO A 1 95 ? 41.806 -28.099 -3.362 1.00 56.25 95 PRO A CA 1
ATOM 734 C C . PRO A 1 95 ? 42.768 -28.963 -2.542 1.00 56.25 95 PRO A C 1
ATOM 736 O O . PRO A 1 95 ? 43.051 -30.106 -2.894 1.00 56.25 95 PRO A O 1
ATOM 739 N N . GLY A 1 96 ? 43.313 -28.410 -1.458 1.00 56.97 96 GLY A N 1
ATOM 740 C CA . GLY A 1 96 ? 44.235 -29.176 -0.618 1.00 56.97 96 GLY A CA 1
ATOM 741 C C . GLY A 1 96 ? 44.822 -28.500 0.615 1.00 56.97 96 GLY A C 1
ATOM 742 O O . GLY A 1 96 ? 45.533 -29.177 1.351 1.00 56.97 96 GLY A O 1
ATOM 743 N N . ASN A 1 97 ? 44.543 -27.222 0.888 1.00 51.62 97 ASN A N 1
ATOM 744 C CA . ASN A 1 97 ? 45.080 -26.570 2.085 1.00 51.62 97 ASN A CA 1
ATOM 745 C C . ASN A 1 97 ? 44.020 -26.530 3.204 1.00 51.62 97 ASN A C 1
ATOM 747 O O . ASN A 1 97 ? 42.943 -25.969 2.980 1.00 51.62 97 ASN A O 1
ATOM 751 N N . PRO A 1 98 ? 44.263 -27.115 4.394 1.00 60.78 98 PRO A N 1
ATOM 752 C CA . PRO A 1 98 ? 43.309 -27.030 5.492 1.00 60.78 98 PRO A CA 1
ATOM 753 C C . PRO A 1 98 ? 43.165 -25.569 5.938 1.00 60.78 98 PRO A C 1
ATOM 755 O O . PRO A 1 98 ? 44.159 -24.870 6.143 1.00 60.78 98 PRO A O 1
ATOM 758 N N . LEU A 1 99 ? 41.917 -25.104 6.067 1.00 59.81 99 LEU A N 1
ATOM 759 C CA . LEU A 1 99 ? 41.602 -23.798 6.648 1.00 59.81 99 LEU A CA 1
ATOM 760 C C . LEU A 1 99 ? 42.263 -23.690 8.035 1.00 59.81 99 LEU A C 1
ATOM 762 O O . LEU A 1 99 ? 42.110 -24.619 8.831 1.00 59.81 99 LEU A O 1
ATOM 766 N N . PRO A 1 100 ? 42.937 -22.576 8.374 1.00 60.16 100 PRO A N 1
ATOM 767 C CA . PRO A 1 100 ? 43.243 -22.302 9.769 1.00 60.16 100 PRO A CA 1
ATOM 768 C C . PRO A 1 100 ? 41.920 -22.123 10.530 1.00 60.16 100 PRO A C 1
ATOM 770 O O . PRO A 1 100 ? 41.032 -21.397 10.075 1.00 60.16 100 PRO A O 1
ATOM 773 N N . GLU A 1 101 ? 41.780 -22.821 11.659 1.00 65.25 101 GLU A N 1
ATOM 774 C CA . GLU A 1 101 ? 40.624 -22.701 12.552 1.00 65.25 101 GLU A CA 1
ATOM 775 C C . GLU A 1 101 ? 40.376 -21.227 12.919 1.00 65.25 101 GLU A C 1
ATOM 777 O O . GLU A 1 101 ? 41.335 -20.496 13.200 1.00 65.25 101 GLU A O 1
ATOM 782 N N . PRO A 1 102 ? 39.114 -20.759 12.936 1.00 57.88 102 PRO A N 1
ATOM 783 C CA . PRO A 1 102 ? 38.803 -19.427 13.428 1.00 57.88 102 PRO A CA 1
ATOM 784 C C . PRO A 1 102 ? 39.211 -19.329 14.899 1.00 57.88 102 PRO A C 1
ATOM 786 O O . PRO A 1 102 ? 38.644 -20.007 15.752 1.00 57.88 102 PRO A O 1
ATOM 789 N N . ALA A 1 103 ? 40.190 -18.478 15.201 1.00 58.91 103 ALA A N 1
ATOM 790 C CA . ALA A 1 103 ? 40.493 -18.114 16.576 1.00 58.91 103 ALA A CA 1
ATOM 791 C C . ALA A 1 103 ? 39.242 -17.480 17.207 1.00 58.91 103 ALA A C 1
ATOM 793 O O . ALA A 1 103 ? 38.725 -16.485 16.689 1.00 58.91 103 ALA A O 1
ATOM 794 N N . GLU A 1 104 ? 38.759 -18.051 18.313 1.00 56.31 104 GLU A N 1
ATOM 795 C CA . GLU A 1 104 ? 37.716 -17.454 19.147 1.00 56.31 104 GLU A CA 1
ATOM 796 C C . GLU A 1 104 ? 38.168 -16.057 19.595 1.00 56.31 104 GLU A C 1
ATOM 798 O O . GLU A 1 104 ? 39.036 -15.899 20.455 1.00 56.31 104 GLU A O 1
ATOM 803 N N . GLN A 1 105 ? 37.588 -15.017 18.996 1.00 61.38 105 GLN A N 1
ATOM 804 C CA . GLN A 1 105 ? 37.658 -13.677 19.562 1.00 61.38 105 GLN A CA 1
ATOM 805 C C . GLN A 1 105 ? 36.742 -13.631 20.792 1.00 61.38 105 GLN A C 1
ATOM 807 O O . GLN A 1 105 ? 35.558 -13.960 20.665 1.00 61.38 105 GLN A O 1
ATOM 812 N N . PRO A 1 106 ? 37.228 -13.196 21.970 1.00 63.03 106 PRO A N 1
ATOM 813 C CA . PRO A 1 106 ? 36.334 -12.910 23.080 1.00 63.03 106 PRO A CA 1
ATOM 814 C C . PRO A 1 106 ? 35.380 -11.772 22.673 1.00 63.03 106 PRO A C 1
ATOM 816 O O . PRO A 1 106 ? 35.783 -10.869 21.930 1.00 63.03 106 PRO A O 1
ATOM 819 N N . PRO A 1 107 ? 34.112 -11.803 23.121 1.00 65.19 107 PRO A N 1
ATOM 820 C CA . PRO A 1 107 ? 33.117 -10.832 22.693 1.00 65.19 107 PRO A CA 1
ATOM 821 C C . PRO A 1 107 ? 33.538 -9.412 23.100 1.00 65.19 107 PRO A C 1
ATOM 823 O O . PRO A 1 107 ? 34.058 -9.221 24.205 1.00 65.19 107 PRO A O 1
ATOM 826 N N . PRO A 1 108 ? 33.308 -8.396 22.247 1.00 58.47 108 PRO A N 1
ATOM 827 C CA . PRO A 1 108 ? 33.562 -7.015 22.622 1.00 58.47 108 PRO A CA 1
ATOM 828 C C . PRO A 1 108 ? 32.656 -6.642 23.800 1.00 58.47 108 PRO A C 1
ATOM 830 O O . PRO A 1 108 ? 31.431 -6.768 23.727 1.00 58.47 108 PRO A O 1
ATOM 833 N N . ALA A 1 109 ? 33.271 -6.185 24.892 1.00 62.69 109 ALA A N 1
ATOM 834 C CA . ALA A 1 109 ? 32.558 -5.636 26.034 1.00 62.69 109 ALA A CA 1
ATOM 835 C C . ALA A 1 109 ? 31.660 -4.487 25.553 1.00 62.69 109 ALA A C 1
ATOM 837 O O . ALA A 1 109 ? 32.135 -3.489 25.011 1.00 62.69 109 ALA A O 1
ATOM 838 N N . SER A 1 110 ? 30.350 -4.659 25.711 1.00 64.44 110 SER A N 1
ATOM 839 C CA . SER A 1 110 ? 29.373 -3.611 25.426 1.00 64.44 110 SER A CA 1
ATOM 840 C C . SER A 1 110 ? 29.470 -2.558 26.535 1.00 64.44 110 SER A C 1
ATOM 842 O O . SER A 1 110 ? 29.380 -2.942 27.702 1.00 64.44 110 SER A O 1
ATOM 844 N N . PRO A 1 111 ? 29.671 -1.263 26.235 1.00 60.34 111 PRO A N 1
ATOM 845 C CA . PRO A 1 111 ? 29.628 -0.239 27.269 1.00 60.34 111 PRO A CA 1
ATOM 846 C C . PRO A 1 111 ? 28.191 -0.100 27.786 1.00 60.34 111 PRO A C 1
ATOM 848 O O . PRO A 1 111 ? 27.253 0.057 27.001 1.00 60.34 111 PRO A O 1
ATOM 851 N N . ASP A 1 112 ? 28.033 -0.193 29.106 1.00 60.72 112 ASP A N 1
ATOM 852 C CA . ASP A 1 112 ? 26.755 -0.079 29.807 1.00 60.72 112 ASP A CA 1
ATOM 853 C C . ASP A 1 112 ? 26.208 1.360 29.671 1.00 60.72 112 ASP A C 1
ATOM 855 O O . ASP A 1 112 ? 26.887 2.316 30.057 1.00 60.72 112 ASP A O 1
ATOM 859 N N . PRO A 1 113 ? 25.005 1.569 29.104 1.00 58.59 113 PRO A N 1
ATOM 860 C CA . PRO A 1 113 ? 24.442 2.903 28.896 1.00 58.59 113 PRO A CA 1
ATOM 861 C C . PRO A 1 113 ? 23.993 3.614 30.187 1.00 58.59 113 PRO A C 1
ATOM 863 O O . PRO A 1 113 ? 23.463 4.723 30.099 1.00 58.59 113 PRO A O 1
ATOM 866 N N . PHE A 1 114 ? 24.186 3.015 31.369 1.00 50.22 114 PHE A N 1
ATOM 867 C CA . PHE A 1 114 ? 23.740 3.570 32.650 1.00 50.22 114 PHE A CA 1
ATOM 868 C C . PHE A 1 114 ? 24.851 4.018 33.606 1.00 50.22 114 PHE A C 1
ATOM 870 O O . PHE A 1 114 ? 24.555 4.258 34.774 1.00 50.22 114 PHE A O 1
ATOM 877 N N . GLU A 1 115 ? 26.095 4.212 33.158 1.00 55.53 115 GLU A N 1
ATOM 878 C CA . GLU A 1 115 ? 27.087 4.890 34.006 1.00 55.53 115 GLU A CA 1
ATOM 879 C C . GLU A 1 115 ? 26.758 6.392 34.155 1.00 55.53 115 GLU A C 1
ATOM 881 O O . GLU A 1 115 ? 26.794 7.141 33.170 1.00 55.53 115 GLU A O 1
ATOM 886 N N . PRO A 1 116 ? 26.459 6.886 35.372 1.00 52.06 116 PRO A N 1
ATOM 887 C CA . PRO A 1 116 ? 26.272 8.309 35.594 1.00 52.06 116 PRO A CA 1
ATOM 888 C C . PRO A 1 116 ? 27.640 9.001 35.606 1.00 52.06 116 PRO A C 1
ATOM 890 O O . PRO A 1 116 ? 28.453 8.800 36.506 1.00 52.06 116 PRO A O 1
ATOM 893 N N . LYS A 1 117 ? 27.896 9.866 34.618 1.00 53.53 117 LYS A N 1
ATOM 894 C CA . LYS A 1 117 ? 28.995 10.836 34.702 1.00 53.53 117 LYS A CA 1
ATOM 895 C C . LYS A 1 117 ? 28.617 11.920 35.706 1.00 53.53 117 LYS A C 1
ATOM 897 O O . LYS A 1 117 ? 27.872 12.846 35.389 1.00 53.53 117 LYS A O 1
ATOM 902 N N . GLU A 1 118 ? 29.125 11.782 36.921 1.00 49.09 118 GLU A N 1
ATOM 903 C CA . GLU A 1 118 ? 29.090 12.834 37.927 1.00 49.09 118 GLU A CA 1
ATOM 904 C C . GLU A 1 118 ? 30.012 14.000 37.530 1.00 49.09 118 GLU A C 1
ATOM 906 O O . GLU A 1 118 ? 31.167 13.798 37.155 1.00 49.09 118 GLU A O 1
ATOM 911 N N . GLY A 1 119 ? 29.502 15.229 37.668 1.00 38.53 119 GLY A N 1
ATOM 912 C CA . GLY A 1 119 ? 30.320 16.435 37.822 1.00 38.53 119 GLY A CA 1
ATOM 913 C C . GLY A 1 119 ? 30.263 17.444 36.671 1.00 38.53 119 GLY A C 1
ATOM 914 O O . GLY A 1 119 ? 30.999 17.334 35.696 1.00 38.53 119 GLY A O 1
ATOM 915 N N . GLY A 1 120 ? 29.465 18.503 36.840 1.00 33.75 120 GLY A N 1
ATOM 916 C CA . GLY A 1 120 ? 29.546 19.714 36.018 1.00 33.75 120 GLY A CA 1
ATOM 917 C C . GLY A 1 120 ? 28.425 20.705 36.325 1.00 33.75 120 GLY A C 1
ATOM 918 O O . GLY A 1 120 ? 27.304 20.551 35.862 1.00 33.75 120 GLY A O 1
ATOM 919 N N . VAL A 1 121 ? 28.730 21.698 37.150 1.00 38.56 121 VAL A N 1
ATOM 920 C CA . VAL A 1 121 ? 27.813 22.592 37.867 1.00 38.56 121 VAL A CA 1
ATOM 921 C C . VAL A 1 121 ? 27.748 23.976 37.180 1.00 38.56 121 VAL A C 1
ATOM 923 O O . VAL A 1 121 ? 28.787 24.575 36.935 1.00 38.56 121 VAL A O 1
ATOM 926 N N . LEU A 1 122 ? 26.511 24.473 36.990 1.00 43.53 122 LEU A N 1
ATOM 927 C CA . LEU A 1 122 ? 26.011 25.872 36.923 1.00 43.53 122 LEU A CA 1
ATOM 928 C C . LEU A 1 122 ? 26.024 26.747 35.646 1.00 43.53 122 LEU A C 1
ATOM 930 O O . LEU A 1 122 ? 26.994 26.847 34.905 1.00 43.53 122 LEU A O 1
ATOM 934 N N . SER A 1 123 ? 24.935 27.542 35.613 1.00 36.16 123 SER A N 1
ATOM 935 C CA . SER A 1 123 ? 24.639 28.808 34.911 1.00 36.16 123 SER A CA 1
ATOM 936 C C . SER A 1 123 ? 23.893 28.635 33.579 1.00 36.16 123 SER A C 1
ATOM 938 O O . SER A 1 123 ? 24.428 28.064 32.645 1.00 36.16 123 SER A O 1
ATOM 940 N N . GLY A 1 124 ? 22.626 29.027 33.395 1.00 35.47 124 GLY A N 1
ATOM 941 C CA . GLY A 1 124 ? 21.916 30.206 33.899 1.00 35.47 124 GLY A CA 1
ATOM 942 C C . GLY A 1 124 ? 21.955 31.292 32.817 1.00 35.47 124 GLY A C 1
ATOM 943 O O . GLY A 1 124 ? 23.020 31.866 32.616 1.00 35.47 124 GLY A O 1
ATOM 944 N N . GLY A 1 125 ? 20.837 31.551 32.121 1.00 31.56 125 GLY A N 1
ATOM 945 C CA . GLY A 1 125 ? 20.741 32.657 31.153 1.00 31.56 125 GLY A CA 1
ATOM 946 C C . GLY A 1 125 ? 19.687 32.491 30.051 1.00 31.56 125 GLY A C 1
ATOM 947 O O . GLY A 1 125 ? 19.989 31.931 29.009 1.00 31.56 125 GLY A O 1
ATOM 948 N N . GLU A 1 126 ? 18.479 32.975 30.350 1.00 33.81 126 GLU A N 1
ATOM 949 C CA . GLU A 1 126 ? 17.573 33.818 29.541 1.00 33.81 126 GLU A CA 1
ATOM 950 C C . GLU A 1 126 ? 17.231 33.510 28.070 1.00 33.81 126 GLU A C 1
ATOM 952 O O . GLU A 1 126 ? 18.011 33.033 27.254 1.00 33.81 126 GLU A O 1
ATOM 957 N N . GLY A 1 127 ? 15.969 33.813 27.756 1.00 43.28 127 GLY A N 1
ATOM 958 C CA . GLY A 1 127 ? 15.301 33.440 26.524 1.00 43.28 127 GLY A CA 1
ATOM 959 C C . GLY A 1 127 ? 15.723 34.225 25.289 1.00 43.28 127 GLY A C 1
ATOM 960 O O . GLY A 1 127 ? 16.263 35.325 25.343 1.00 43.28 127 GLY A O 1
ATOM 961 N N . SER A 1 128 ? 15.366 33.657 24.146 1.00 35.94 128 SER A N 1
ATOM 962 C CA . SER A 1 128 ? 15.058 34.424 22.947 1.00 35.94 128 SER A CA 1
ATOM 963 C C . SER A 1 128 ? 14.060 33.633 22.108 1.00 35.94 128 SER A C 1
ATOM 965 O O . SER A 1 128 ? 14.355 32.557 21.590 1.00 35.94 128 SER A O 1
ATOM 967 N N . ASP A 1 129 ? 12.846 34.177 22.021 1.00 46.00 129 ASP A N 1
ATOM 968 C CA . ASP A 1 129 ? 11.933 33.931 20.912 1.00 46.00 129 ASP A CA 1
ATOM 969 C C . ASP A 1 129 ? 12.690 34.180 19.605 1.00 46.00 129 ASP A C 1
ATOM 971 O O . ASP A 1 129 ? 13.238 35.265 19.394 1.00 46.00 129 ASP A O 1
ATOM 975 N N . THR A 1 130 ? 12.702 33.196 18.711 1.00 46.69 130 THR A N 1
ATOM 976 C CA . THR A 1 130 ? 13.043 33.421 17.304 1.00 46.69 130 THR A CA 1
ATOM 977 C C . THR A 1 130 ? 11.975 32.788 16.413 1.00 46.69 130 THR A C 1
ATOM 979 O O . THR A 1 130 ? 11.500 31.686 16.699 1.00 46.69 130 THR A O 1
ATOM 982 N N . PRO A 1 131 ? 11.522 33.508 15.371 1.00 45.41 131 PRO A N 1
ATOM 983 C CA . PRO A 1 131 ? 10.355 33.133 14.590 1.00 45.41 131 PRO A CA 1
ATOM 984 C C . PRO A 1 131 ? 10.680 31.995 13.621 1.00 45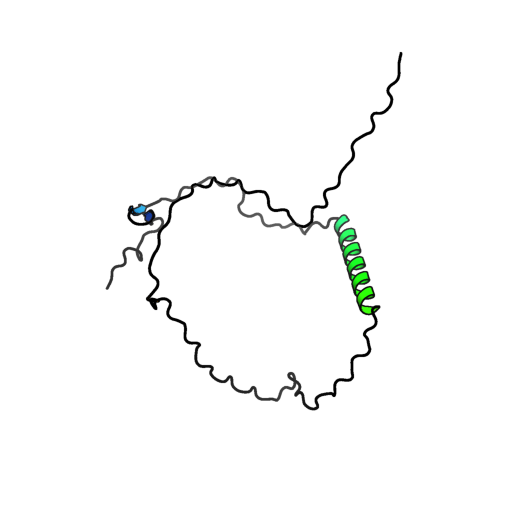.41 131 PRO A C 1
ATOM 986 O O . PRO A 1 131 ? 11.784 31.902 13.090 1.00 45.41 131 PRO A O 1
ATOM 989 N N . VAL A 1 132 ? 9.677 31.151 13.373 1.00 51.56 132 VAL A N 1
ATOM 990 C CA . VAL A 1 132 ? 9.719 30.019 12.440 1.00 51.56 132 VAL A CA 1
ATOM 991 C C . VAL A 1 132 ? 10.096 30.511 11.038 1.00 51.56 132 VAL A C 1
ATOM 993 O O . VAL A 1 132 ? 9.281 31.105 10.331 1.00 51.56 132 VAL A O 1
ATOM 996 N N . GLU A 1 133 ? 11.342 30.263 10.642 1.00 49.28 133 GLU A N 1
ATOM 997 C CA . GLU A 1 133 ? 11.844 30.529 9.298 1.00 49.28 133 GLU A CA 1
ATOM 998 C C . GLU A 1 133 ? 11.246 29.500 8.329 1.00 49.28 133 GLU A C 1
ATOM 1000 O O . GLU A 1 133 ? 11.397 28.285 8.484 1.00 49.28 133 GLU A O 1
ATOM 1005 N N . ALA A 1 134 ? 10.488 29.996 7.351 1.00 53.75 134 ALA A N 1
ATOM 1006 C CA . ALA A 1 134 ? 9.835 29.189 6.336 1.00 53.75 134 ALA A CA 1
ATOM 1007 C C . ALA A 1 134 ? 10.872 28.379 5.542 1.00 53.75 134 ALA A C 1
ATOM 1009 O O . ALA A 1 134 ? 11.801 28.931 4.955 1.00 53.75 134 ALA A O 1
ATOM 1010 N N . SER A 1 135 ? 10.680 27.058 5.515 1.00 53.06 135 SER A N 1
ATOM 1011 C CA . SER A 1 135 ? 11.526 26.101 4.802 1.00 53.06 135 SER A CA 1
ATOM 1012 C C . SER A 1 135 ? 11.672 26.486 3.324 1.00 53.06 135 SER A C 1
ATOM 1014 O O . SER A 1 135 ? 10.721 26.407 2.543 1.00 53.06 135 SER A O 1
ATOM 1016 N N . ALA A 1 136 ? 12.874 26.920 2.942 1.00 65.94 136 ALA A N 1
ATOM 1017 C CA . ALA A 1 136 ? 13.223 27.175 1.553 1.00 65.94 136 ALA A CA 1
ATOM 1018 C C . ALA A 1 136 ? 13.379 25.845 0.781 1.00 65.94 136 ALA A C 1
ATOM 1020 O O . ALA A 1 136 ? 13.892 24.867 1.334 1.00 65.94 136 ALA A O 1
ATOM 1021 N N . PRO A 1 137 ? 12.971 25.781 -0.501 1.00 59.97 137 PRO A N 1
ATOM 1022 C CA . PRO A 1 137 ? 13.074 24.561 -1.291 1.00 59.97 137 PRO A CA 1
ATOM 1023 C C . PRO A 1 137 ? 14.537 24.198 -1.578 1.00 59.97 137 PRO A C 1
ATOM 1025 O O . PRO A 1 137 ? 15.326 25.018 -2.051 1.00 59.97 137 PRO A O 1
ATOM 1028 N N . VAL A 1 138 ? 14.877 22.934 -1.323 1.00 64.00 138 VAL A N 1
ATOM 1029 C CA . VAL A 1 138 ? 16.208 22.360 -1.552 1.00 64.00 138 VAL A CA 1
ATOM 1030 C C . VAL A 1 138 ? 16.501 22.316 -3.061 1.00 64.00 138 VAL A C 1
ATOM 1032 O O . VAL A 1 138 ? 15.704 21.751 -3.816 1.00 64.00 138 VAL A O 1
ATOM 1035 N N . PRO A 1 139 ? 17.625 22.877 -3.545 1.00 59.00 139 PRO A N 1
ATOM 1036 C CA . PRO A 1 139 ? 17.970 22.802 -4.957 1.00 59.00 139 PRO A CA 1
ATOM 1037 C C . PRO A 1 139 ? 18.373 21.371 -5.338 1.00 59.00 139 PRO A C 1
ATOM 1039 O O . PRO A 1 139 ? 19.339 20.817 -4.816 1.00 59.00 139 PRO A O 1
ATOM 1042 N N . PHE A 1 140 ? 17.652 20.781 -6.293 1.00 48.47 140 PHE A N 1
ATOM 1043 C CA . PHE A 1 140 ? 18.057 19.530 -6.932 1.00 48.47 140 PHE A CA 1
ATOM 1044 C C . PHE A 1 140 ? 19.259 19.800 -7.848 1.00 48.47 140 PHE A C 1
ATOM 1046 O O . PHE A 1 140 ? 19.177 20.588 -8.796 1.00 48.47 140 PHE A O 1
ATOM 1053 N N . LEU A 1 141 ? 20.387 19.152 -7.558 1.00 49.22 141 LEU A N 1
ATOM 1054 C CA . LEU A 1 141 ? 21.622 19.271 -8.326 1.00 49.22 141 LEU A CA 1
ATOM 1055 C C . LEU A 1 141 ? 21.416 18.658 -9.726 1.00 49.22 141 LEU A C 1
ATOM 1057 O O . LEU A 1 141 ? 21.447 17.441 -9.887 1.00 49.22 141 LEU A O 1
ATOM 1061 N N . GLY A 1 142 ? 21.158 19.502 -10.732 1.00 53.16 142 GLY A N 1
ATOM 1062 C CA . GLY A 1 142 ? 21.050 19.076 -12.136 1.00 53.16 142 GLY A CA 1
ATOM 1063 C C . GLY A 1 142 ? 20.170 19.929 -13.060 1.00 53.16 142 GLY A C 1
ATOM 1064 O O . GLY A 1 142 ? 20.224 19.746 -14.274 1.00 53.16 142 GLY A O 1
ATOM 1065 N N . ALA A 1 143 ? 19.378 20.877 -12.548 1.00 52.91 143 ALA A N 1
ATOM 1066 C CA . ALA A 1 143 ? 18.530 21.715 -13.400 1.00 52.91 143 ALA A CA 1
ATOM 1067 C C . ALA A 1 143 ? 19.311 22.904 -13.995 1.00 52.91 143 ALA A C 1
ATOM 1069 O O . ALA A 1 143 ? 19.375 23.988 -13.414 1.00 52.91 143 ALA A O 1
ATOM 1070 N N . ALA A 1 144 ? 19.893 22.718 -15.182 1.00 52.19 144 ALA A N 1
ATOM 1071 C CA . ALA A 1 144 ? 20.363 23.831 -16.002 1.00 52.19 144 ALA A CA 1
ATOM 1072 C C . ALA A 1 144 ? 19.155 24.681 -16.444 1.00 52.19 144 ALA A C 1
ATOM 1074 O O . ALA A 1 144 ? 18.341 24.273 -17.272 1.00 52.19 144 ALA A O 1
ATOM 1075 N N . ARG A 1 145 ? 19.012 25.867 -15.847 1.00 51.09 145 ARG A N 1
ATOM 1076 C CA . ARG A 1 145 ? 17.922 26.814 -16.104 1.00 51.09 145 ARG A CA 1
ATOM 1077 C C . ARG A 1 145 ? 18.171 27.529 -17.438 1.00 51.09 145 ARG A C 1
ATOM 1079 O O . ARG A 1 145 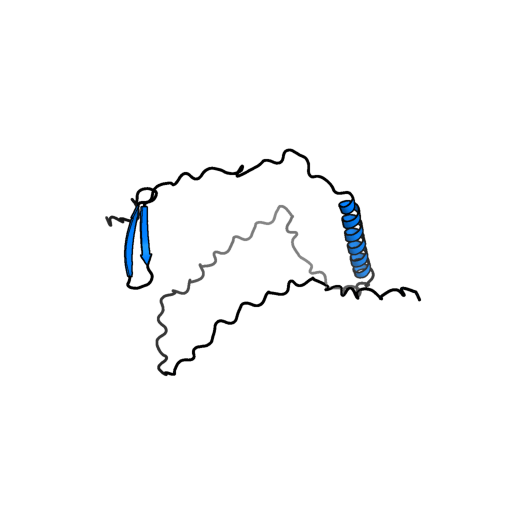? 18.879 28.531 -17.487 1.00 51.09 145 ARG A O 1
ATOM 1086 N N . GLY A 1 146 ? 17.607 27.010 -18.527 1.00 47.50 146 GLY A N 1
ATOM 1087 C CA . GLY A 1 146 ? 17.614 27.683 -19.828 1.00 47.50 146 GLY A CA 1
ATOM 1088 C C . GLY A 1 146 ? 16.815 28.991 -19.780 1.00 47.50 146 GLY A C 1
ATOM 1089 O O . GLY A 1 146 ? 15.606 28.974 -19.556 1.00 47.50 146 GLY A O 1
ATOM 1090 N N . ARG A 1 147 ? 17.482 30.134 -19.980 1.00 48.12 147 ARG A N 1
ATOM 1091 C CA . ARG A 1 147 ? 16.833 31.424 -20.263 1.00 48.12 147 ARG A CA 1
ATOM 1092 C C . ARG A 1 147 ? 16.337 31.401 -21.710 1.00 48.12 147 ARG A C 1
ATOM 1094 O O . ARG A 1 147 ? 17.153 31.408 -22.624 1.00 48.12 147 ARG A O 1
ATOM 1101 N N . MET A 1 148 ? 15.024 31.430 -21.923 1.00 43.69 148 MET A N 1
ATOM 1102 C CA . MET A 1 148 ? 14.466 31.818 -23.219 1.00 43.69 148 MET A CA 1
ATOM 1103 C C . MET A 1 148 ? 14.282 33.336 -23.220 1.00 43.69 148 MET A C 1
ATOM 1105 O O . MET A 1 148 ? 13.404 33.860 -22.539 1.00 43.69 148 MET A O 1
ATOM 1109 N N . SER A 1 149 ? 15.139 34.052 -23.945 1.00 47.75 149 SER A N 1
ATOM 1110 C CA . SER A 1 149 ? 14.908 35.454 -24.293 1.00 47.75 149 SER A CA 1
ATOM 1111 C C . SER A 1 149 ? 13.742 35.512 -25.277 1.00 47.75 149 SER A C 1
ATOM 1113 O O . SER A 1 149 ? 13.879 35.132 -26.440 1.00 47.75 149 SER A O 1
ATOM 1115 N N . GLY A 1 150 ? 12.579 35.925 -24.778 1.00 45.09 150 GLY A N 1
ATOM 1116 C CA . GLY A 1 150 ? 11.386 36.147 -25.580 1.00 45.09 150 GLY A CA 1
ATOM 1117 C C . GLY A 1 150 ? 11.574 37.290 -26.577 1.00 45.09 150 GLY A C 1
ATO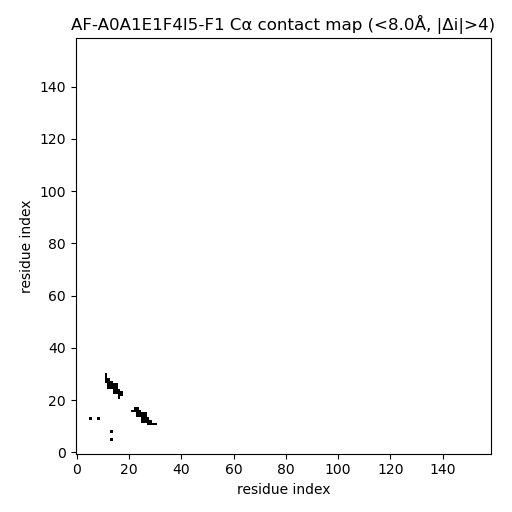M 1118 O O . GLY A 1 150 ? 11.952 38.392 -26.200 1.00 45.09 150 GLY A O 1
ATOM 1119 N N . LEU A 1 151 ? 11.296 36.964 -27.839 1.00 48.12 151 LEU A N 1
ATOM 1120 C CA . LEU A 1 151 ? 10.455 37.709 -28.781 1.00 48.12 151 LEU A CA 1
ATOM 1121 C C . LEU A 1 151 ? 10.748 39.212 -28.965 1.00 48.12 151 LEU A C 1
ATOM 1123 O O . LEU A 1 151 ? 10.279 40.071 -28.224 1.00 48.12 151 LEU A O 1
ATOM 1127 N N . SER A 1 152 ? 11.436 39.497 -30.073 1.00 55.38 152 SER A N 1
ATOM 1128 C CA . SER A 1 152 ? 11.378 40.769 -30.803 1.00 55.38 152 SER A CA 1
ATOM 1129 C C . SER A 1 152 ? 9.925 41.101 -31.192 1.00 55.38 152 SER A C 1
ATOM 1131 O O . SER A 1 152 ? 9.228 40.222 -31.709 1.00 55.38 152 SER A O 1
ATOM 1133 N N . PRO A 1 153 ? 9.449 42.345 -30.994 1.00 54.28 153 PRO A N 1
ATOM 1134 C CA . PRO A 1 153 ? 8.230 42.813 -31.631 1.00 54.28 153 PRO A CA 1
ATOM 1135 C C . PRO A 1 153 ? 8.535 43.138 -33.093 1.00 54.28 153 PRO A C 1
ATOM 1137 O O . PRO A 1 153 ? 9.376 43.981 -33.396 1.00 54.28 153 PRO A O 1
ATOM 1140 N N . ASN A 1 154 ? 7.847 42.422 -33.974 1.00 51.56 154 ASN A N 1
ATOM 1141 C CA . ASN A 1 154 ? 7.822 42.644 -35.410 1.00 51.56 154 ASN A CA 1
ATOM 1142 C C . ASN A 1 154 ? 7.136 43.978 -35.736 1.00 51.56 154 ASN A C 1
ATOM 1144 O O . ASN A 1 154 ? 6.101 44.312 -35.153 1.00 51.56 154 ASN A O 1
ATOM 114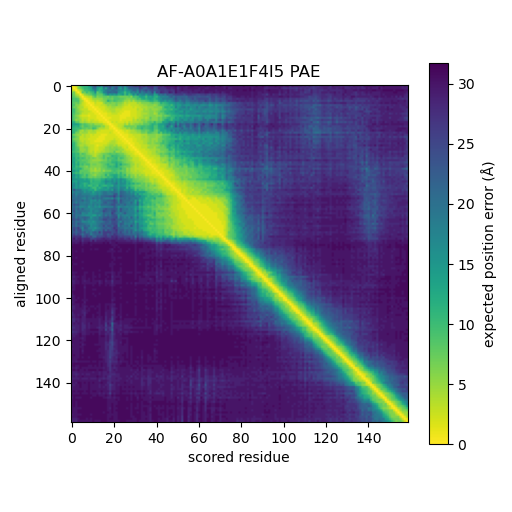8 N N . ASP A 1 155 ? 7.700 44.675 -36.716 1.00 52.34 155 ASP A N 1
ATOM 1149 C CA . ASP A 1 155 ? 7.144 45.848 -37.377 1.00 52.34 155 ASP A CA 1
ATOM 1150 C C . ASP A 1 155 ? 5.732 45.592 -37.931 1.00 52.34 155 ASP A C 1
ATOM 1152 O O . ASP A 1 155 ? 5.486 44.644 -38.682 1.00 52.34 155 ASP A O 1
ATOM 1156 N N . GLY A 1 156 ? 4.806 46.490 -37.586 1.00 49.34 156 GLY A N 1
ATOM 1157 C CA . GLY A 1 156 ? 3.395 46.469 -37.973 1.00 49.34 156 GLY A CA 1
ATOM 1158 C C . GLY A 1 156 ? 2.909 47.841 -38.454 1.00 49.34 156 GLY A C 1
ATOM 1159 O O . GLY A 1 156 ? 2.373 48.629 -37.690 1.00 49.34 156 GLY A O 1
ATOM 1160 N N . LYS A 1 157 ? 3.145 48.073 -39.744 1.00 51.72 157 LYS A N 1
ATOM 1161 C CA . LYS A 1 157 ? 2.745 49.126 -40.704 1.00 51.72 157 LYS A CA 1
ATOM 1162 C C . LYS A 1 157 ? 1.366 49.829 -40.545 1.00 51.72 157 LYS A C 1
ATOM 1164 O O . LYS A 1 157 ? 0.386 49.202 -40.163 1.00 51.72 157 LYS A O 1
ATOM 1169 N N . MET A 1 158 ? 1.301 51.034 -41.148 1.00 48.03 158 MET A N 1
ATOM 1170 C CA . MET A 1 158 ? 0.139 51.856 -41.593 1.00 48.03 158 MET A CA 1
ATOM 1171 C C . MET A 1 158 ? -0.409 52.853 -40.550 1.00 48.03 158 MET A C 1
ATOM 1173 O O . MET A 1 158 ? -0.692 52.460 -39.430 1.00 48.03 158 MET A O 1
ATOM 1177 N N . ARG A 1 159 ? -0.611 54.150 -40.825 1.00 49.84 159 ARG A N 1
ATOM 1178 C CA . ARG A 1 159 ? -0.988 54.882 -42.049 1.00 49.84 159 ARG A CA 1
ATOM 1179 C C . ARG A 1 159 ? -0.340 56.265 -42.093 1.00 49.84 159 ARG A C 1
ATOM 1181 O O . ARG A 1 159 ? -0.069 56.801 -40.999 1.00 49.84 159 ARG A O 1
#

Sequence (159 aa):
MMDTEVTNLPNFSGFLRFGRNLPVLRFSDTFNEIRTLCAAFIERTDPPKRLPAGKDIITHVRAAAQARAAAQSGAANPPPPEKPRPTNQPDLFEPGNPLPEPAEQPPPASPDPFEPKEGGVLSGGEGSDTPVEASAPVPFLGAARGRMSGLSPNDGKMR

Radius of gyration: 35.73 Å; Cα contacts (8 Å, |Δi|>4): 27; chains: 1; bounding box: 75×84×80 Å